Protein AF-A0A6B3GRB3-F1 (afdb_monomer_lite)

Sequence (97 aa):
DLRDVLGVLRAEQPDRPAPPRPSYDRVPDLVDDARASGMDVTLTVDTTGEPPDAVGDVCYRVVREALTNAAKHAPGAPVRVTLDGAPGGALGVVVRN

Foldseek 3Di:
DVVVVVVPPPPPDPPDDDPPQQFLVCLVVLQVVLVVVPAQEDEAEAEPDGDPRVLRSVLSVVSNVLSVCCVVPVP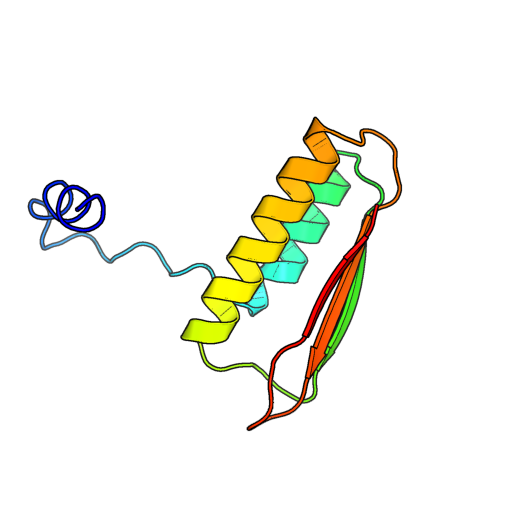PDHKYWYWHYYPPTHIDTDIDD

Radius of gyration: 15.94 Å; chains: 1; bounding box: 43×29×34 Å

Structure (mmCIF, N/CA/C/O backbone):
data_AF-A0A6B3GRB3-F1
#
_entry.id   AF-A0A6B3GRB3-F1
#
loop_
_atom_site.group_PDB
_atom_site.id
_atom_site.type_symbol
_atom_site.label_atom_id
_atom_site.label_alt_id
_atom_site.label_comp_id
_atom_site.label_asym_id
_atom_site.label_entity_id
_atom_site.label_seq_id
_atom_site.pdbx_PDB_ins_code
_atom_site.Cartn_x
_atom_site.Cartn_y
_atom_site.Cartn_z
_atom_site.occupancy
_atom_site.B_iso_or_equiv
_atom_site.auth_seq_id
_atom_site.auth_comp_id
_atom_site.auth_asym_id
_atom_site.auth_atom_id
_atom_site.pdbx_PDB_model_num
ATOM 1 N N . ASP A 1 1 ? 24.686 19.304 0.825 1.00 55.81 1 ASP A N 1
ATOM 2 C CA . ASP A 1 1 ? 24.601 19.334 2.296 1.00 55.81 1 ASP A CA 1
ATOM 3 C C . ASP A 1 1 ? 23.365 18.639 2.847 1.00 55.81 1 ASP A C 1
ATOM 5 O O . ASP A 1 1 ? 22.265 18.886 2.376 1.00 55.81 1 ASP A O 1
ATOM 9 N N . LEU A 1 2 ? 23.585 17.734 3.806 1.00 48.09 2 LEU A N 1
ATOM 10 C CA . LEU A 1 2 ? 22.703 16.699 4.391 1.00 48.09 2 LEU A CA 1
ATOM 11 C C . LEU A 1 2 ? 22.522 15.368 3.624 1.00 48.09 2 LEU A C 1
ATOM 13 O O . LEU A 1 2 ? 21.994 14.417 4.192 1.00 48.09 2 LEU A O 1
ATOM 17 N N . ARG A 1 3 ? 23.033 15.216 2.394 1.00 51.34 3 ARG A N 1
ATOM 18 C CA . ARG A 1 3 ? 23.159 13.881 1.756 1.00 51.34 3 ARG A CA 1
ATOM 19 C C . ARG A 1 3 ? 24.546 13.250 1.917 1.00 51.34 3 ARG A C 1
ATOM 21 O O . ARG A 1 3 ? 24.638 12.030 1.968 1.00 51.34 3 ARG A O 1
ATOM 28 N N . ASP A 1 4 ? 25.583 14.060 2.118 1.00 47.94 4 ASP A N 1
ATOM 29 C CA . ASP A 1 4 ? 26.972 13.583 2.205 1.00 47.94 4 ASP A CA 1
ATOM 30 C C . ASP A 1 4 ? 27.357 13.005 3.579 1.00 47.94 4 ASP A C 1
ATOM 32 O O . ASP A 1 4 ? 28.340 12.282 3.697 1.00 47.94 4 ASP A O 1
ATOM 36 N N . VAL A 1 5 ? 26.554 13.242 4.624 1.00 51.84 5 VAL A N 1
ATOM 37 C CA . VAL A 1 5 ? 26.866 12.791 5.997 1.00 51.84 5 VAL A CA 1
ATOM 38 C C . VAL A 1 5 ? 26.278 11.405 6.319 1.00 51.84 5 VAL A C 1
ATOM 40 O O . VAL A 1 5 ? 26.773 10.714 7.204 1.00 51.84 5 VAL A O 1
ATOM 43 N N . LEU A 1 6 ? 25.280 10.924 5.566 1.00 55.72 6 LEU A N 1
ATOM 44 C CA . LEU A 1 6 ? 24.676 9.599 5.796 1.00 55.72 6 LEU A CA 1
ATOM 45 C C . LEU A 1 6 ? 25.412 8.442 5.093 1.00 55.72 6 LEU A C 1
ATOM 47 O O . LEU A 1 6 ? 25.120 7.280 5.368 1.00 55.72 6 LEU A O 1
ATOM 51 N N . GLY A 1 7 ? 26.386 8.734 4.224 1.00 50.38 7 GLY A N 1
ATOM 52 C CA . GLY A 1 7 ? 27.209 7.718 3.555 1.00 50.38 7 GLY A CA 1
ATOM 53 C C . GLY A 1 7 ? 28.365 7.165 4.401 1.00 50.38 7 GLY A C 1
ATOM 54 O O . GLY A 1 7 ? 28.899 6.107 4.080 1.00 50.38 7 GLY A O 1
ATOM 55 N N . VAL A 1 8 ? 28.743 7.842 5.491 1.00 49.72 8 VAL A N 1
ATOM 56 C CA . VAL A 1 8 ? 30.019 7.595 6.197 1.00 49.72 8 VAL A CA 1
ATOM 57 C C . VAL A 1 8 ? 29.916 6.549 7.322 1.00 49.72 8 VAL A C 1
ATOM 59 O O . VAL A 1 8 ? 30.933 6.056 7.791 1.00 49.72 8 VAL A O 1
ATOM 62 N N . LEU A 1 9 ? 28.716 6.102 7.710 1.00 49.19 9 LEU A N 1
ATOM 63 C CA . LEU A 1 9 ? 28.547 5.089 8.773 1.00 49.19 9 LEU A CA 1
ATOM 64 C C . LEU A 1 9 ? 28.289 3.657 8.275 1.00 49.19 9 LEU A C 1
ATOM 66 O O . LEU A 1 9 ? 27.982 2.780 9.079 1.00 49.19 9 LEU A O 1
ATOM 70 N N . ARG A 1 10 ? 28.410 3.378 6.969 1.00 50.56 10 ARG A N 1
ATOM 71 C CA . ARG A 1 10 ? 28.196 2.019 6.422 1.00 50.56 10 ARG A CA 1
ATOM 72 C C . ARG A 1 10 ? 29.434 1.387 5.785 1.00 50.56 10 ARG A C 1
ATOM 74 O O . ARG A 1 10 ? 29.305 0.397 5.072 1.00 50.56 10 ARG A O 1
ATOM 81 N N . ALA A 1 11 ? 30.613 1.948 6.036 1.00 45.91 11 ALA A N 1
ATOM 82 C CA . ALA A 1 11 ? 31.856 1.528 5.395 1.00 45.91 11 ALA A CA 1
ATOM 83 C C . ALA A 1 11 ? 32.632 0.418 6.135 1.00 45.91 11 ALA A C 1
ATOM 85 O O . ALA A 1 11 ? 33.732 0.096 5.708 1.00 45.91 11 ALA A O 1
ATOM 86 N N . GLU A 1 12 ? 32.096 -0.199 7.199 1.00 46.47 12 GLU A N 1
ATOM 87 C CA . GLU A 1 12 ? 32.882 -1.149 8.014 1.00 46.47 12 GLU A CA 1
ATOM 88 C C . GLU A 1 12 ? 32.237 -2.524 8.258 1.00 46.47 12 GLU A C 1
ATOM 90 O O . GLU A 1 12 ? 32.395 -3.070 9.341 1.00 46.47 12 GLU A O 1
ATOM 95 N N . GLN A 1 13 ? 31.550 -3.130 7.276 1.00 52.72 13 GLN A N 1
ATOM 96 C CA . GLN A 1 13 ? 31.389 -4.604 7.215 1.00 52.72 13 GLN A CA 1
ATOM 97 C C . GLN A 1 13 ? 31.289 -5.086 5.752 1.00 52.72 13 GLN A C 1
ATOM 99 O O . GLN A 1 13 ? 30.180 -5.183 5.225 1.00 52.72 13 GLN A O 1
ATOM 104 N N . PRO A 1 14 ? 32.416 -5.396 5.084 1.00 54.19 14 PRO A N 1
ATOM 105 C CA . PRO A 1 14 ? 32.433 -5.843 3.685 1.00 54.19 14 PRO A CA 1
ATOM 106 C C . PRO A 1 14 ? 31.741 -7.195 3.427 1.00 54.19 14 PRO A C 1
ATOM 108 O O . PRO A 1 14 ? 31.399 -7.479 2.285 1.00 54.19 14 PRO A O 1
ATOM 111 N N . ASP A 1 15 ? 31.500 -8.002 4.469 1.00 60.22 15 ASP A N 1
ATOM 112 C CA . ASP A 1 15 ? 31.032 -9.396 4.349 1.00 60.22 15 ASP A CA 1
ATOM 113 C C . ASP A 1 15 ? 29.580 -9.640 4.785 1.00 60.22 15 ASP A C 1
ATOM 115 O O . ASP A 1 15 ? 29.123 -10.785 4.825 1.00 60.22 15 ASP A O 1
ATOM 119 N N . ARG A 1 16 ? 28.808 -8.594 5.108 1.00 56.19 16 ARG A N 1
ATOM 120 C CA . ARG A 1 16 ? 27.373 -8.773 5.360 1.00 56.19 16 ARG A CA 1
ATOM 121 C C . ARG A 1 16 ? 26.607 -8.504 4.067 1.00 56.19 16 ARG A C 1
ATOM 123 O O . ARG A 1 16 ? 26.652 -7.365 3.595 1.00 56.19 16 ARG A O 1
ATOM 130 N N . PRO A 1 17 ? 25.866 -9.486 3.512 1.00 55.50 17 PRO A N 1
ATOM 131 C CA . PRO A 1 17 ? 24.937 -9.210 2.426 1.00 55.50 17 PRO A CA 1
ATOM 132 C C . PRO A 1 17 ? 24.070 -8.024 2.838 1.00 55.50 17 PRO A C 1
ATOM 134 O O . PRO A 1 17 ? 23.548 -8.001 3.962 1.00 55.50 17 PRO A O 1
ATOM 137 N N . ALA A 1 18 ? 23.953 -7.017 1.968 1.00 59.97 18 ALA A N 1
ATOM 138 C CA . ALA A 1 18 ? 22.995 -5.948 2.201 1.00 59.97 18 ALA A CA 1
ATOM 139 C C . ALA A 1 18 ? 21.637 -6.609 2.495 1.00 59.97 18 ALA A C 1
ATOM 141 O O . ALA A 1 18 ? 21.277 -7.557 1.790 1.00 59.97 18 ALA A O 1
ATOM 142 N N . PRO A 1 19 ? 20.912 -6.184 3.548 1.00 58.34 19 PRO A N 1
ATOM 143 C CA . PRO A 1 19 ? 19.609 -6.765 3.835 1.00 58.34 19 PRO A CA 1
ATOM 144 C C . PRO A 1 19 ? 18.747 -6.688 2.568 1.00 58.34 19 PRO A C 1
ATOM 146 O O . PRO A 1 19 ? 18.876 -5.697 1.834 1.00 58.34 19 PRO A O 1
ATOM 149 N N . PRO A 1 20 ? 17.920 -7.717 2.290 1.00 61.22 20 PRO A N 1
ATOM 150 C CA . PRO A 1 20 ? 17.077 -7.738 1.103 1.00 61.22 20 PRO A CA 1
ATOM 151 C C . PRO A 1 20 ? 16.330 -6.410 1.016 1.00 61.22 20 PRO A C 1
ATOM 153 O O . PRO A 1 20 ? 15.771 -5.930 2.010 1.00 61.22 20 PRO A O 1
ATOM 156 N N . ARG A 1 21 ? 16.436 -5.756 -0.143 1.00 64.62 21 ARG A N 1
ATOM 157 C CA . ARG A 1 21 ? 15.808 -4.454 -0.346 1.00 64.62 21 ARG A CA 1
ATOM 158 C C . ARG A 1 21 ? 14.297 -4.647 -0.249 1.00 64.62 21 ARG A C 1
ATOM 160 O O . ARG A 1 21 ? 13.792 -5.630 -0.781 1.00 64.62 21 ARG A O 1
ATOM 167 N N . PRO A 1 22 ? 13.590 -3.775 0.478 1.00 71.44 22 PRO A N 1
ATOM 168 C CA . PRO A 1 22 ? 12.151 -3.889 0.578 1.00 71.44 22 PRO A CA 1
ATOM 169 C C . PRO A 1 22 ? 11.516 -3.575 -0.775 1.00 71.44 22 PRO A C 1
ATOM 171 O O . PRO A 1 22 ? 11.619 -2.450 -1.251 1.00 71.44 22 PRO A O 1
ATOM 174 N N . SER A 1 23 ? 10.864 -4.572 -1.354 1.00 83.94 23 SER A N 1
ATOM 175 C CA . SER A 1 23 ? 10.383 -4.576 -2.729 1.00 83.94 23 SER A CA 1
ATOM 176 C C . SER A 1 23 ? 8.856 -4.461 -2.814 1.00 83.94 23 SER A C 1
ATOM 178 O O . SER A 1 23 ? 8.131 -4.557 -1.821 1.00 83.94 23 SER A O 1
ATOM 180 N N . TYR A 1 24 ? 8.363 -4.191 -4.023 1.00 91.56 24 TYR A N 1
ATOM 181 C CA . TYR A 1 24 ? 6.943 -3.978 -4.321 1.00 91.56 24 TYR A CA 1
ATOM 182 C C . TYR A 1 24 ? 6.037 -5.149 -3.892 1.00 91.56 24 TYR A C 1
ATOM 184 O O . TYR A 1 24 ? 4.963 -4.929 -3.332 1.00 91.56 24 TYR A O 1
ATOM 192 N N . ASP A 1 25 ? 6.498 -6.383 -4.084 1.00 91.12 25 ASP A N 1
ATOM 193 C CA . ASP A 1 25 ? 5.843 -7.639 -3.686 1.00 91.12 25 ASP A CA 1
ATOM 194 C C . ASP A 1 25 ? 5.595 -7.759 -2.172 1.00 91.12 25 ASP A C 1
ATOM 196 O O . ASP A 1 25 ? 4.772 -8.564 -1.747 1.00 91.12 25 ASP A O 1
ATOM 200 N N . ARG A 1 26 ? 6.258 -6.935 -1.350 1.00 93.69 26 ARG A N 1
ATOM 201 C CA . ARG A 1 26 ? 6.090 -6.890 0.112 1.00 93.69 26 ARG A CA 1
ATOM 202 C C . ARG A 1 26 ? 5.028 -5.884 0.569 1.00 93.69 26 ARG A C 1
ATOM 204 O O . ARG A 1 26 ? 4.783 -5.757 1.767 1.00 93.69 26 ARG A O 1
ATOM 211 N N . VAL A 1 27 ? 4.400 -5.137 -0.343 1.00 95.75 27 VAL A N 1
ATOM 212 C CA . VAL A 1 27 ? 3.302 -4.218 0.013 1.00 95.75 27 VAL A CA 1
ATOM 213 C C . VAL A 1 27 ? 2.083 -4.945 0.610 1.00 95.75 27 VAL A C 1
ATOM 215 O O . VAL A 1 27 ? 1.547 -4.431 1.594 1.00 95.75 27 VAL A O 1
ATOM 218 N N . PRO A 1 28 ? 1.644 -6.116 0.104 1.00 96.19 28 PRO A N 1
ATOM 219 C CA . PRO A 1 28 ? 0.595 -6.904 0.752 1.00 96.19 28 PRO A CA 1
ATOM 220 C C . PRO A 1 28 ? 0.918 -7.234 2.214 1.00 96.19 28 PRO A C 1
ATOM 222 O O . PRO A 1 28 ? 0.079 -6.997 3.079 1.00 96.19 28 PRO A O 1
ATOM 225 N N . ASP A 1 29 ? 2.158 -7.640 2.506 1.00 96.44 29 ASP A N 1
ATOM 226 C CA . ASP A 1 29 ? 2.597 -7.955 3.871 1.00 96.44 29 ASP A CA 1
ATOM 227 C C . ASP A 1 29 ? 2.489 -6.740 4.808 1.00 96.44 29 ASP A C 1
ATOM 229 O O . ASP A 1 29 ? 2.016 -6.869 5.931 1.00 96.44 29 ASP A O 1
ATOM 233 N N . LEU A 1 30 ? 2.855 -5.534 4.347 1.00 96.19 30 LEU A N 1
ATOM 234 C CA . LEU A 1 30 ? 2.680 -4.305 5.140 1.00 96.19 30 LEU A CA 1
ATOM 235 C C . LEU A 1 30 ? 1.215 -4.042 5.499 1.00 96.19 30 LEU A C 1
ATOM 237 O O . LEU A 1 30 ? 0.914 -3.541 6.584 1.00 96.19 30 LEU A O 1
ATOM 241 N N . VAL A 1 31 ? 0.310 -4.316 4.560 1.00 98.00 31 VAL A N 1
ATOM 242 C CA . VAL A 1 31 ? -1.126 -4.127 4.764 1.00 98.00 31 VAL A CA 1
ATOM 243 C C . VAL A 1 31 ? -1.663 -5.177 5.733 1.00 98.00 31 VAL A C 1
ATOM 245 O O . VAL A 1 31 ? -2.464 -4.840 6.603 1.00 98.00 31 VAL A O 1
ATOM 248 N N . ASP A 1 32 ? -1.203 -6.419 5.626 1.00 98.25 32 ASP A N 1
ATOM 249 C CA . ASP A 1 32 ? -1.592 -7.496 6.534 1.00 98.25 32 ASP A CA 1
ATOM 250 C C . ASP A 1 32 ? -1.053 -7.276 7.952 1.00 98.25 32 ASP A C 1
ATOM 252 O O . ASP A 1 32 ? -1.808 -7.427 8.912 1.00 98.25 32 ASP A O 1
ATOM 256 N N . ASP A 1 33 ? 0.183 -6.794 8.100 1.00 97.88 33 ASP A N 1
ATOM 257 C CA . ASP A 1 33 ? 0.740 -6.372 9.390 1.00 97.88 33 ASP A CA 1
ATOM 258 C C . ASP A 1 33 ? -0.079 -5.223 10.006 1.00 97.88 33 ASP A C 1
ATOM 260 O O . ASP A 1 33 ? -0.407 -5.241 11.197 1.00 97.88 33 ASP A O 1
ATOM 264 N N . ALA A 1 34 ? -0.470 -4.230 9.198 1.00 97.88 34 ALA A N 1
ATOM 265 C CA . ALA A 1 34 ? -1.317 -3.129 9.653 1.00 97.88 34 ALA A CA 1
ATOM 266 C C . ALA A 1 34 ? -2.697 -3.627 10.119 1.00 97.88 34 ALA A C 1
ATOM 268 O O . ALA A 1 34 ? -3.172 -3.228 11.187 1.00 97.88 34 ALA A O 1
ATOM 269 N N . ARG A 1 35 ? -3.313 -4.558 9.382 1.00 98.31 35 ARG A N 1
ATOM 270 C CA . ARG A 1 35 ? -4.574 -5.206 9.781 1.00 98.31 35 ARG A CA 1
ATOM 271 C C . ARG A 1 35 ? -4.426 -6.005 11.068 1.00 98.31 35 ARG A C 1
ATOM 273 O O . ARG A 1 35 ? -5.258 -5.878 11.962 1.00 98.31 35 ARG A O 1
ATOM 280 N N . ALA A 1 36 ? -3.352 -6.781 11.194 1.00 98.19 36 ALA A N 1
ATOM 281 C CA . ALA A 1 36 ? -3.045 -7.543 12.401 1.00 98.19 36 ALA A CA 1
ATOM 282 C C . ALA A 1 36 ? -2.833 -6.630 13.621 1.00 98.19 36 ALA A C 1
ATOM 284 O O . ALA A 1 36 ? -3.145 -7.019 14.745 1.00 98.19 36 ALA A O 1
ATOM 285 N N . SER A 1 37 ? -2.371 -5.395 13.402 1.00 96.62 37 SER A N 1
ATOM 286 C CA . SER A 1 37 ? -2.264 -4.360 14.439 1.00 96.62 37 SER A CA 1
ATOM 287 C C . SER A 1 37 ? -3.589 -3.654 14.779 1.00 96.62 37 SER A C 1
ATOM 289 O O . SER A 1 37 ? -3.617 -2.795 15.659 1.00 96.62 37 SER A O 1
ATOM 291 N N . GLY A 1 38 ? -4.692 -4.025 14.120 1.00 97.50 38 GLY A N 1
ATOM 292 C CA . GLY A 1 38 ? -6.039 -3.516 14.389 1.00 97.50 38 GLY A CA 1
ATOM 293 C C . GLY A 1 38 ? -6.488 -2.358 13.496 1.00 97.50 38 GLY A C 1
ATOM 294 O O . GLY A 1 38 ? -7.540 -1.776 13.755 1.00 97.50 38 GLY A O 1
ATOM 295 N N . MET A 1 39 ? -5.728 -2.005 12.456 1.00 98.19 39 MET A N 1
ATOM 296 C CA . MET A 1 39 ? -6.163 -1.005 11.478 1.00 98.19 39 MET A CA 1
ATOM 297 C C . MET A 1 39 ? -7.172 -1.607 10.489 1.00 98.19 39 MET A C 1
ATOM 299 O O . MET A 1 39 ? -6.979 -2.715 9.991 1.00 98.19 39 MET A O 1
ATOM 303 N N . ASP A 1 40 ? -8.211 -0.851 10.131 1.00 98.12 40 ASP A N 1
ATOM 304 C CA . ASP A 1 40 ? -9.079 -1.185 8.997 1.00 98.12 40 ASP A CA 1
ATOM 305 C C . ASP A 1 40 ? -8.407 -0.710 7.703 1.00 98.12 40 ASP A C 1
ATOM 307 O O . ASP A 1 40 ? -8.419 0.480 7.390 1.00 98.12 40 ASP A O 1
ATOM 311 N N . VAL A 1 41 ? -7.745 -1.623 6.984 1.00 98.56 41 VAL A N 1
ATOM 312 C CA . VAL A 1 41 ? -7.001 -1.298 5.758 1.00 98.56 41 VAL A CA 1
ATOM 313 C C . VAL A 1 41 ? -7.500 -2.120 4.578 1.00 98.56 41 VAL A C 1
ATOM 315 O O . VAL A 1 41 ? -7.528 -3.353 4.612 1.00 98.56 41 VAL A O 1
ATOM 318 N N . THR A 1 42 ? -7.813 -1.447 3.475 1.00 98.50 42 THR A N 1
ATOM 319 C CA . THR A 1 42 ? -8.112 -2.076 2.182 1.00 98.50 42 THR A CA 1
ATOM 320 C C . THR A 1 42 ? -7.000 -1.784 1.181 1.00 98.50 42 THR A C 1
ATOM 322 O O . THR A 1 42 ? -6.640 -0.625 0.981 1.00 98.50 42 THR A O 1
ATOM 325 N N . LEU A 1 43 ? -6.493 -2.828 0.522 1.00 98.38 43 LEU A N 1
ATOM 326 C CA . LEU A 1 43 ? -5.540 -2.729 -0.583 1.00 98.38 43 LEU A CA 1
ATOM 327 C C . LEU A 1 43 ? -6.243 -3.060 -1.900 1.00 98.38 43 LEU A C 1
ATOM 329 O O . LEU A 1 43 ? -6.932 -4.073 -2.005 1.00 98.38 43 LEU A O 1
ATOM 333 N N . THR A 1 44 ? -6.044 -2.216 -2.904 1.00 98.19 44 THR A N 1
ATOM 334 C CA . THR A 1 44 ? -6.455 -2.449 -4.289 1.00 98.19 44 THR A CA 1
ATOM 335 C C . THR A 1 44 ? -5.223 -2.346 -5.176 1.00 98.19 44 THR A C 1
ATOM 337 O O . THR A 1 44 ? -4.502 -1.352 -5.112 1.00 98.19 44 THR A O 1
ATOM 340 N N . VAL A 1 45 ? -4.9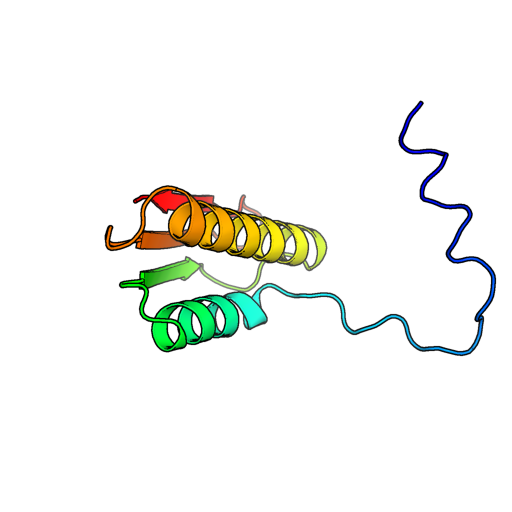77 -3.381 -5.976 1.00 96.31 45 VAL A N 1
ATOM 341 C CA . VAL A 1 45 ? -3.858 -3.439 -6.919 1.00 96.31 45 VAL A CA 1
ATOM 342 C C . VAL A 1 45 ? -4.437 -3.595 -8.314 1.00 96.31 45 VAL A C 1
ATOM 344 O O . VAL A 1 45 ? -5.058 -4.610 -8.614 1.00 96.31 45 VAL A O 1
ATOM 347 N N . ASP A 1 46 ? -4.246 -2.570 -9.132 1.00 95.25 46 ASP A N 1
ATOM 348 C CA . ASP A 1 46 ? -4.716 -2.467 -10.511 1.00 95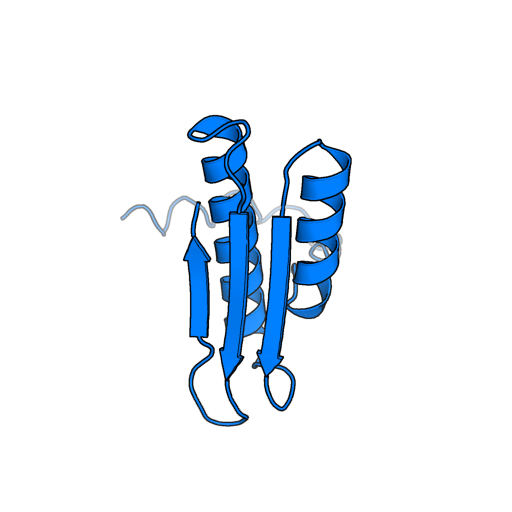.25 46 ASP A CA 1
ATOM 349 C C . ASP A 1 46 ? -3.515 -2.184 -11.431 1.00 95.25 46 ASP A C 1
ATOM 351 O O . ASP A 1 46 ? -3.447 -1.206 -12.181 1.00 95.25 46 ASP A O 1
ATOM 355 N N . THR A 1 47 ? -2.480 -3.016 -11.278 1.00 92.12 47 THR A N 1
ATOM 356 C CA . THR A 1 47 ? -1.247 -2.962 -12.064 1.00 92.12 47 THR A CA 1
ATOM 357 C C . THR A 1 47 ? -1.206 -4.098 -13.080 1.00 92.12 47 THR A C 1
ATOM 359 O O . THR A 1 47 ? -1.567 -5.238 -12.791 1.00 92.12 47 THR A O 1
ATOM 362 N N . THR A 1 48 ? -0.728 -3.811 -14.292 1.00 87.88 48 THR A N 1
ATOM 363 C CA . THR A 1 48 ? -0.540 -4.825 -15.349 1.00 87.88 48 THR A CA 1
ATOM 364 C C . THR A 1 48 ? 0.916 -5.288 -15.430 1.00 87.88 48 THR A C 1
ATOM 366 O O . THR A 1 48 ? 1.549 -5.229 -16.477 1.00 87.88 48 THR A O 1
ATOM 369 N N . GLY A 1 49 ? 1.468 -5.740 -14.304 1.00 83.88 49 GLY A N 1
ATOM 370 C CA . GLY A 1 49 ? 2.857 -6.195 -14.176 1.00 83.88 49 GLY A CA 1
ATOM 371 C C . GLY A 1 49 ? 3.590 -5.519 -13.021 1.00 83.88 49 GLY A C 1
ATOM 372 O O . GLY A 1 49 ? 3.049 -4.635 -12.356 1.00 83.88 49 GLY A O 1
ATOM 373 N N . GLU A 1 50 ? 4.829 -5.943 -12.780 1.00 85.19 50 GLU A N 1
ATOM 374 C CA . GLU A 1 50 ? 5.655 -5.371 -11.717 1.00 85.19 50 GLU A CA 1
ATOM 375 C C . GLU A 1 50 ? 6.390 -4.107 -12.189 1.00 85.19 50 GLU A C 1
ATOM 377 O O . GLU A 1 50 ? 6.900 -4.058 -13.316 1.00 85.19 50 GLU A O 1
ATOM 382 N N . PRO A 1 51 ? 6.453 -3.061 -11.346 1.00 90.31 51 PRO A N 1
ATOM 383 C CA . PRO A 1 51 ? 7.262 -1.887 -11.632 1.00 90.31 51 PRO A CA 1
ATOM 384 C C . PRO A 1 51 ? 8.761 -2.233 -11.552 1.00 90.31 51 PRO A C 1
ATOM 386 O O . PRO A 1 51 ? 9.135 -3.181 -10.866 1.00 90.31 51 PRO A O 1
ATOM 389 N N . PRO A 1 52 ? 9.651 -1.432 -12.167 1.00 91.00 52 PRO A N 1
ATOM 390 C CA . PRO A 1 52 ? 11.090 -1.569 -11.946 1.00 91.00 52 PRO A CA 1
ATOM 391 C C . PRO A 1 52 ? 11.447 -1.487 -10.455 1.00 91.00 52 PRO A C 1
ATOM 393 O O . PRO A 1 52 ? 10.869 -0.661 -9.745 1.00 91.00 52 PRO A O 1
ATOM 396 N N . ASP A 1 53 ? 12.452 -2.244 -10.004 1.00 90.12 53 ASP A N 1
ATOM 397 C CA . ASP A 1 53 ? 12.855 -2.347 -8.589 1.00 90.12 53 ASP A CA 1
ATOM 398 C C . ASP A 1 53 ? 12.949 -0.993 -7.880 1.00 90.12 53 ASP A C 1
ATOM 400 O O . ASP A 1 53 ? 12.374 -0.795 -6.817 1.00 90.12 53 ASP A O 1
ATOM 404 N N . ALA A 1 54 ? 13.606 -0.007 -8.499 1.00 90.62 54 ALA A N 1
ATOM 405 C CA . ALA A 1 54 ? 13.766 1.322 -7.908 1.00 90.62 54 ALA A CA 1
ATOM 406 C C . ALA A 1 54 ? 12.425 2.040 -7.655 1.00 90.62 54 ALA A C 1
ATOM 408 O O . ALA A 1 54 ? 12.294 2.792 -6.689 1.00 90.62 54 ALA A O 1
ATOM 409 N N . VAL A 1 55 ? 11.429 1.819 -8.516 1.00 92.75 55 VAL A N 1
ATOM 410 C CA . VAL A 1 55 ? 10.069 2.353 -8.357 1.00 92.75 55 VAL A CA 1
ATOM 411 C C . VAL A 1 55 ? 9.312 1.545 -7.301 1.00 92.75 55 VAL A C 1
ATOM 413 O O . VAL A 1 55 ? 8.639 2.132 -6.453 1.00 92.75 55 VAL A O 1
ATOM 416 N N . GLY A 1 56 ? 9.474 0.220 -7.303 1.00 93.00 56 GLY A N 1
ATOM 417 C CA . GLY A 1 56 ? 8.921 -0.677 -6.291 1.00 93.00 56 GLY A CA 1
ATOM 418 C C . GLY A 1 56 ? 9.398 -0.357 -4.871 1.00 93.00 56 GLY A C 1
ATOM 419 O O . GLY A 1 56 ? 8.576 -0.219 -3.965 1.00 93.00 56 GLY A O 1
ATOM 420 N N . ASP A 1 57 ? 10.699 -0.123 -4.694 1.00 92.69 57 ASP A N 1
ATOM 421 C CA . ASP A 1 57 ? 11.325 0.282 -3.430 1.00 92.69 57 ASP A CA 1
ATOM 422 C C . ASP A 1 57 ? 10.713 1.591 -2.894 1.00 92.69 57 ASP A C 1
ATOM 424 O O . ASP A 1 57 ? 10.466 1.756 -1.692 1.00 92.69 57 ASP A O 1
ATOM 428 N N . VAL A 1 58 ? 10.462 2.556 -3.786 1.00 94.44 58 VAL A N 1
ATOM 429 C CA . VAL A 1 58 ? 9.822 3.829 -3.426 1.00 94.44 58 VAL A CA 1
ATOM 430 C C . VAL A 1 58 ? 8.359 3.608 -3.052 1.00 94.44 58 VAL A C 1
ATOM 432 O O . VAL A 1 58 ? 7.933 4.118 -2.017 1.00 94.44 58 VAL A O 1
ATOM 435 N N . CYS A 1 59 ? 7.614 2.819 -3.829 1.00 95.69 59 CYS A N 1
ATOM 436 C CA . CYS A 1 59 ? 6.228 2.458 -3.533 1.00 95.69 59 CYS A CA 1
ATOM 437 C C . CYS A 1 59 ? 6.098 1.827 -2.145 1.00 95.69 59 CYS A C 1
ATOM 439 O O . CYS A 1 59 ? 5.318 2.307 -1.321 1.00 95.69 59 CYS A O 1
ATOM 441 N N . TYR A 1 60 ? 6.918 0.816 -1.850 1.00 95.56 60 TYR A N 1
ATOM 442 C CA . TYR A 1 60 ? 6.936 0.159 -0.547 1.00 95.56 60 TYR A CA 1
ATOM 443 C C . TYR A 1 60 ? 7.147 1.166 0.588 1.00 95.56 60 TYR A C 1
ATOM 445 O O . TYR A 1 60 ? 6.410 1.182 1.576 1.00 95.56 60 TYR A O 1
ATOM 453 N N . ARG A 1 61 ? 8.141 2.053 0.446 1.00 95.94 61 ARG A N 1
ATOM 454 C CA . ARG A 1 61 ? 8.442 3.068 1.464 1.00 95.94 61 ARG A CA 1
ATOM 455 C C . ARG A 1 61 ? 7.304 4.067 1.651 1.00 95.94 61 ARG A C 1
ATOM 457 O O . ARG A 1 61 ? 7.031 4.433 2.792 1.00 95.94 61 ARG A O 1
ATOM 464 N N . VAL A 1 62 ? 6.660 4.498 0.565 1.00 96.62 62 VAL A N 1
ATOM 465 C CA . VAL A 1 62 ? 5.513 5.417 0.610 1.00 96.62 62 VAL A CA 1
ATOM 466 C C . VAL A 1 62 ? 4.345 4.772 1.346 1.00 96.62 62 VAL A C 1
ATOM 468 O O . VAL A 1 62 ? 3.812 5.379 2.272 1.00 96.62 62 VAL A O 1
ATOM 471 N N . VAL A 1 63 ? 3.988 3.532 1.000 1.00 97.81 63 VAL A N 1
ATOM 472 C CA . VAL A 1 63 ? 2.889 2.814 1.661 1.00 97.81 63 VAL A CA 1
ATOM 473 C C . VAL A 1 63 ? 3.195 2.597 3.142 1.00 97.81 63 VAL A C 1
ATOM 475 O O . VAL A 1 63 ? 2.358 2.907 3.988 1.00 97.81 63 VAL A O 1
ATOM 478 N N . ARG A 1 64 ? 4.410 2.151 3.485 1.00 97.31 64 ARG A N 1
ATOM 479 C CA . ARG A 1 64 ? 4.822 1.950 4.883 1.00 97.31 64 ARG A CA 1
ATOM 480 C C . ARG A 1 64 ? 4.702 3.224 5.719 1.00 97.31 64 ARG A C 1
ATOM 482 O O . ARG A 1 64 ? 4.184 3.186 6.835 1.00 97.31 64 ARG A O 1
ATOM 489 N N . GLU A 1 65 ? 5.212 4.339 5.204 1.00 98.00 65 GLU A N 1
ATOM 490 C CA . GLU A 1 65 ? 5.163 5.625 5.902 1.00 98.00 65 GLU A CA 1
ATOM 491 C C . GLU A 1 65 ? 3.720 6.121 6.042 1.00 98.00 65 GLU A C 1
ATOM 493 O O . GLU A 1 65 ? 3.321 6.568 7.115 1.00 98.00 65 GLU A O 1
ATOM 498 N N . ALA A 1 66 ? 2.905 5.973 4.996 1.00 98.06 66 ALA A N 1
ATOM 499 C CA . ALA A 1 66 ? 1.502 6.363 5.033 1.00 98.06 66 ALA A CA 1
ATOM 500 C C . ALA A 1 66 ? 0.695 5.545 6.057 1.00 98.06 66 ALA A C 1
ATOM 502 O O . ALA A 1 66 ? -0.052 6.132 6.836 1.00 98.06 66 ALA A O 1
ATOM 503 N N . LEU A 1 67 ? 0.894 4.222 6.128 1.00 97.88 67 LEU A N 1
ATOM 504 C CA . LEU A 1 67 ? 0.271 3.367 7.148 1.00 97.88 67 LEU A CA 1
ATOM 505 C C . LEU A 1 67 ? 0.734 3.746 8.559 1.0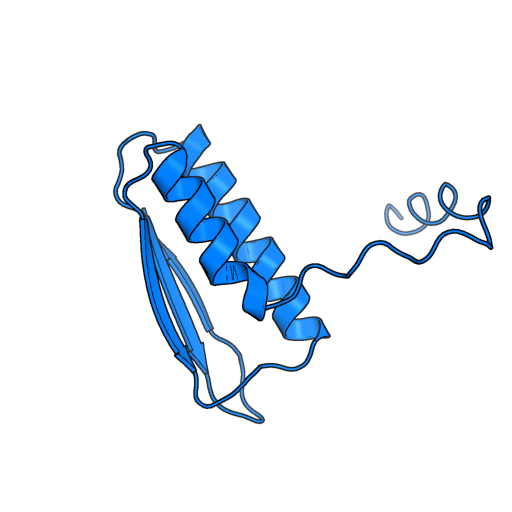0 97.88 67 LEU A C 1
ATOM 507 O O . LEU A 1 67 ? -0.081 3.859 9.472 1.00 97.88 67 LEU A O 1
ATOM 511 N N . THR A 1 68 ? 2.030 4.021 8.726 1.00 97.94 68 THR A N 1
ATOM 512 C CA . THR A 1 68 ? 2.586 4.493 10.002 1.00 97.94 68 THR A CA 1
ATOM 513 C C . THR A 1 68 ? 1.939 5.811 10.435 1.00 97.94 68 THR A C 1
ATOM 515 O O . THR A 1 68 ? 1.603 5.985 11.607 1.00 97.94 68 THR A O 1
ATOM 518 N N . ASN A 1 69 ? 1.745 6.740 9.501 1.00 98.19 69 ASN A N 1
ATOM 519 C CA . ASN A 1 69 ? 1.127 8.032 9.776 1.00 98.19 69 ASN A CA 1
ATOM 520 C C . ASN A 1 69 ? -0.368 7.905 10.063 1.00 98.19 69 ASN A C 1
ATOM 522 O O . ASN A 1 69 ? -0.842 8.526 11.010 1.00 98.19 69 ASN A O 1
ATOM 526 N N . ALA A 1 70 ? -1.094 7.058 9.335 1.00 97.94 70 ALA A N 1
ATOM 527 C CA . ALA A 1 70 ? -2.496 6.777 9.625 1.00 97.94 70 ALA A CA 1
ATOM 528 C C . ALA A 1 70 ? -2.669 6.161 11.024 1.00 97.94 70 ALA A C 1
ATOM 530 O O . ALA A 1 70 ? -3.490 6.641 11.800 1.00 97.94 70 ALA A O 1
ATOM 531 N N . ALA A 1 71 ? -1.830 5.189 11.403 1.00 96.88 71 ALA A N 1
ATOM 532 C CA . ALA A 1 71 ? -1.853 4.596 12.742 1.00 96.88 71 ALA A CA 1
ATOM 533 C C . ALA A 1 71 ? -1.619 5.633 13.854 1.00 96.88 71 ALA A C 1
ATOM 535 O O . ALA A 1 71 ? -2.268 5.595 14.898 1.00 96.88 71 ALA A O 1
ATOM 536 N N . LYS A 1 72 ? -0.691 6.574 13.632 1.00 97.56 72 LYS A N 1
ATOM 537 C CA . LYS A 1 72 ? -0.346 7.620 14.607 1.00 97.56 72 LYS A CA 1
ATOM 538 C C . LYS A 1 72 ? -1.377 8.741 14.686 1.00 97.56 72 LYS A C 1
ATOM 540 O O . LYS A 1 72 ? -1.603 9.276 15.767 1.00 97.56 72 LYS A O 1
ATOM 545 N N . HIS A 1 73 ? -1.928 9.154 13.548 1.00 97.44 73 HIS A N 1
ATOM 546 C CA . HIS A 1 73 ? -2.639 10.429 13.423 1.00 97.44 73 HIS A CA 1
ATOM 547 C C . HIS A 1 73 ? -4.132 10.285 13.123 1.00 97.44 73 HIS A C 1
ATOM 549 O O . HIS A 1 73 ? -4.877 11.234 13.355 1.00 97.44 73 HIS A O 1
ATOM 555 N N . ALA A 1 74 ? -4.581 9.121 12.658 1.00 95.12 74 ALA A N 1
ATOM 556 C CA . ALA A 1 74 ? -5.985 8.823 12.389 1.00 95.12 74 ALA A CA 1
ATOM 557 C C . ALA A 1 74 ? -6.384 7.436 12.937 1.00 95.12 74 ALA A C 1
ATOM 559 O O . ALA A 1 74 ? -6.874 6.586 12.189 1.00 95.12 74 ALA A O 1
ATOM 560 N N . PRO A 1 75 ? -6.164 7.166 14.240 1.00 93.94 75 PRO A N 1
ATOM 561 C CA . PRO A 1 75 ? -6.493 5.873 14.829 1.00 93.94 75 PRO A CA 1
ATOM 562 C C . PRO A 1 75 ? -7.988 5.560 14.668 1.00 93.94 75 PRO A C 1
ATOM 564 O O . PRO A 1 75 ? -8.845 6.378 14.999 1.00 93.94 75 PRO A O 1
ATOM 567 N N . GLY A 1 76 ? -8.295 4.364 14.161 1.00 93.56 76 GLY A N 1
ATOM 568 C CA . GLY A 1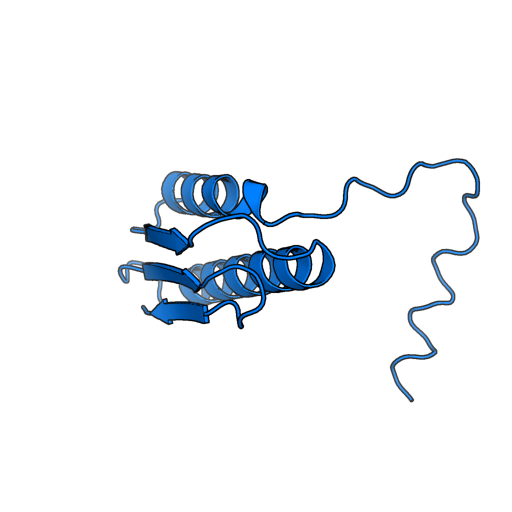 76 ? -9.664 3.900 13.911 1.00 93.56 76 GLY A CA 1
ATOM 569 C C . GLY A 1 76 ? -10.292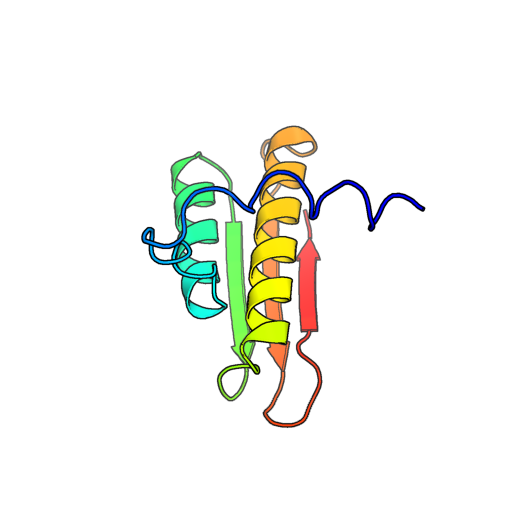 4.379 12.597 1.00 93.56 76 GLY A C 1
ATOM 570 O O . GLY A 1 76 ? -11.383 3.920 12.266 1.00 93.56 76 GLY A O 1
ATOM 571 N N . ALA A 1 77 ? -9.634 5.261 11.836 1.00 97.06 77 ALA A N 1
ATOM 572 C CA . ALA A 1 77 ? -10.103 5.641 10.506 1.00 97.06 77 ALA A CA 1
ATOM 573 C C . ALA A 1 77 ? -9.789 4.535 9.475 1.00 97.06 77 ALA A C 1
ATOM 575 O O . ALA A 1 77 ? -8.690 3.970 9.512 1.00 97.06 77 ALA A O 1
ATOM 576 N N . PRO A 1 78 ? -10.712 4.228 8.545 1.00 97.88 78 PRO A N 1
ATOM 577 C CA . PRO A 1 78 ? -10.461 3.252 7.494 1.00 97.88 78 PRO A CA 1
ATOM 578 C C . PRO A 1 78 ? -9.434 3.790 6.495 1.00 97.88 78 PRO A C 1
ATOM 580 O O . PRO A 1 78 ? -9.604 4.872 5.935 1.00 97.88 78 PRO A O 1
ATOM 583 N N . VAL A 1 79 ? -8.392 3.009 6.222 1.00 98.44 79 VAL A N 1
ATOM 584 C CA . VAL A 1 79 ? -7.331 3.357 5.277 1.00 98.44 79 VAL A CA 1
ATOM 585 C C . VAL A 1 79 ? -7.522 2.599 3.968 1.00 98.44 79 VAL A C 1
ATOM 587 O O . VAL A 1 79 ? -7.644 1.375 3.941 1.00 98.44 79 VAL A O 1
ATOM 590 N N . ARG A 1 80 ? -7.493 3.307 2.841 1.00 98.56 80 ARG A N 1
ATOM 591 C CA . ARG A 1 80 ? -7.490 2.707 1.503 1.00 98.56 80 ARG A CA 1
ATOM 592 C C . ARG A 1 80 ? -6.165 2.970 0.808 1.00 98.56 80 ARG A C 1
ATOM 594 O O . ARG A 1 80 ? -5.803 4.126 0.610 1.00 98.56 80 ARG A O 1
ATOM 601 N N . VAL A 1 81 ? -5.497 1.900 0.388 1.00 98.44 81 VAL A N 1
ATOM 602 C CA . VAL A 1 81 ? -4.289 1.919 -0.442 1.00 98.44 81 VAL A CA 1
ATOM 603 C C . VAL A 1 81 ? -4.663 1.450 -1.844 1.00 98.44 81 VAL A C 1
ATOM 605 O O . VAL A 1 81 ? -5.244 0.380 -2.007 1.00 98.44 81 VAL A O 1
ATOM 608 N N . THR A 1 82 ? -4.364 2.253 -2.861 1.00 98.38 82 THR A N 1
ATOM 609 C CA . THR A 1 82 ? -4.559 1.907 -4.276 1.00 98.38 82 THR A CA 1
ATOM 610 C C . THR A 1 82 ? -3.228 2.013 -5.002 1.00 98.38 82 THR A C 1
ATOM 612 O O . THR A 1 82 ? -2.555 3.040 -4.892 1.00 98.38 82 THR A O 1
ATOM 615 N N . LEU A 1 83 ? -2.857 0.945 -5.704 1.00 97.50 83 LEU A N 1
ATOM 616 C CA . LEU A 1 83 ? -1.705 0.888 -6.597 1.00 97.50 83 LEU A CA 1
ATOM 617 C C . LEU A 1 83 ? -2.226 0.677 -8.013 1.00 97.50 83 LEU A C 1
ATOM 619 O O . LEU A 1 83 ? -2.960 -0.282 -8.234 1.00 97.50 83 LEU A O 1
ATOM 623 N N . ASP A 1 84 ? -1.845 1.527 -8.955 1.00 96.81 84 ASP A N 1
ATOM 624 C CA . ASP A 1 84 ? -2.287 1.434 -10.347 1.00 96.81 84 ASP A CA 1
ATOM 625 C C . ASP A 1 84 ? -1.135 1.726 -11.310 1.00 96.81 84 ASP A C 1
ATOM 627 O O . ASP A 1 84 ? -0.206 2.463 -10.983 1.00 96.81 84 ASP A O 1
ATOM 631 N N . GLY A 1 85 ? -1.139 1.103 -12.487 1.00 93.62 85 GLY A N 1
ATOM 632 C CA . GLY A 1 85 ? -0.089 1.349 -13.473 1.00 93.62 85 GLY A CA 1
ATOM 633 C C . GLY A 1 85 ? 0.072 0.263 -14.526 1.00 93.62 85 GLY A C 1
ATOM 634 O O . GLY A 1 85 ? -0.480 -0.834 -14.444 1.00 93.62 85 GLY A O 1
ATOM 635 N N . ALA A 1 86 ? 0.871 0.577 -15.539 1.00 91.50 86 ALA A N 1
ATOM 636 C CA . ALA A 1 86 ? 1.169 -0.332 -16.636 1.00 91.50 86 ALA A CA 1
ATOM 637 C C . ALA A 1 86 ? 2.669 -0.327 -16.973 1.00 91.50 86 ALA A C 1
ATOM 639 O O . ALA A 1 86 ? 3.350 0.672 -16.707 1.00 91.50 86 ALA A O 1
ATOM 640 N N . PRO A 1 87 ? 3.200 -1.406 -17.577 1.00 88.75 87 PRO A N 1
ATOM 641 C CA . PRO A 1 87 ? 4.595 -1.485 -17.989 1.00 88.75 87 PRO A CA 1
ATOM 642 C C . PRO A 1 87 ? 4.986 -0.315 -18.895 1.00 88.75 87 PRO A C 1
ATOM 644 O O . PRO A 1 87 ? 4.256 0.050 -19.815 1.00 88.75 87 PRO A O 1
ATOM 647 N N . GLY A 1 88 ? 6.146 0.286 -18.625 1.00 88.38 88 GLY A N 1
ATOM 648 C CA . GLY A 1 88 ? 6.629 1.472 -19.343 1.00 88.38 88 GLY A CA 1
ATOM 649 C C . GLY A 1 88 ? 5.933 2.789 -18.965 1.00 88.38 88 GLY A C 1
ATOM 650 O O . GLY A 1 88 ? 6.331 3.838 -19.466 1.00 88.38 88 GLY A O 1
ATOM 651 N N . GLY A 1 89 ? 4.926 2.750 -18.086 1.00 90.50 89 GLY A N 1
ATOM 652 C CA . GLY A 1 89 ? 4.240 3.917 -17.535 1.00 90.50 89 GLY A CA 1
ATOM 653 C C . GLY A 1 89 ? 4.705 4.295 -16.125 1.00 90.50 89 GLY A C 1
ATOM 654 O O . GLY A 1 89 ? 5.682 3.766 -15.593 1.00 90.50 89 GLY A O 1
ATOM 655 N N . ALA A 1 90 ? 3.983 5.235 -15.513 1.00 92.81 90 ALA A N 1
ATOM 656 C CA . ALA A 1 90 ? 4.155 5.580 -14.105 1.00 92.81 90 ALA A CA 1
ATOM 657 C C . ALA A 1 90 ? 3.387 4.601 -13.201 1.00 92.81 90 ALA A C 1
ATOM 659 O O . ALA A 1 90 ? 2.348 4.072 -13.596 1.00 92.81 90 ALA A O 1
ATOM 660 N N . LEU A 1 91 ? 3.886 4.407 -11.979 1.00 96.12 91 LEU A N 1
ATOM 661 C CA . LEU A 1 91 ? 3.164 3.729 -10.904 1.00 96.12 91 LEU A CA 1
ATOM 662 C C . LEU A 1 91 ? 2.425 4.776 -10.059 1.00 96.12 91 LEU A C 1
ATOM 664 O O . LEU A 1 91 ? 3.060 5.624 -9.426 1.00 96.12 91 LEU A O 1
ATOM 668 N N . GLY A 1 92 ? 1.099 4.709 -10.052 1.00 96.69 92 GLY A N 1
ATOM 669 C CA . GLY A 1 92 ? 0.227 5.444 -9.148 1.00 96.69 92 GLY A CA 1
ATOM 670 C C . GLY A 1 92 ? 0.206 4.800 -7.763 1.00 96.69 92 GLY A C 1
ATOM 671 O O . GLY A 1 92 ? 0.091 3.583 -7.628 1.00 96.69 92 GLY A O 1
ATOM 672 N N . VAL A 1 93 ? 0.341 5.625 -6.721 1.00 97.81 93 VAL A N 1
ATOM 673 C CA . VAL A 1 93 ? 0.205 5.212 -5.317 1.00 97.81 93 VAL A CA 1
ATOM 674 C C . VAL A 1 93 ? -0.693 6.219 -4.613 1.00 97.81 93 VAL A C 1
ATOM 676 O O . VAL A 1 93 ? -0.327 7.385 -4.456 1.00 97.81 93 VAL A O 1
ATOM 679 N N . VAL A 1 94 ? -1.872 5.777 -4.179 1.00 98.00 94 VAL A N 1
ATOM 680 C CA . VAL A 1 94 ? -2.848 6.615 -3.472 1.00 98.00 94 VAL A CA 1
ATOM 681 C C . VAL A 1 94 ? -3.162 5.995 -2.118 1.00 98.00 94 VAL A C 1
ATOM 683 O O . VAL A 1 94 ? -3.592 4.847 -2.045 1.00 98.00 94 VAL A O 1
ATOM 686 N N . VAL A 1 95 ? -2.991 6.773 -1.047 1.00 97.62 95 VAL A N 1
ATOM 687 C CA . VAL A 1 95 ? -3.389 6.394 0.316 1.00 97.62 95 VAL A CA 1
ATOM 688 C C . VAL A 1 95 ? -4.378 7.423 0.855 1.00 97.62 95 VAL A C 1
ATOM 690 O O . VAL A 1 95 ? -4.136 8.625 0.746 1.00 97.62 95 VAL A O 1
ATOM 693 N N . ARG A 1 96 ? -5.513 6.961 1.387 1.00 96.94 96 ARG A N 1
ATOM 694 C CA . ARG A 1 96 ? -6.593 7.801 1.935 1.00 96.94 96 ARG A CA 1
ATOM 695 C C . ARG A 1 96 ? -7.059 7.257 3.281 1.00 96.94 96 ARG A C 1
ATOM 697 O O . ARG A 1 96 ? -7.182 6.042 3.399 1.00 96.94 96 ARG A O 1
ATOM 704 N N . ASN A 1 97 ? -7.336 8.141 4.234 1.00 90.56 97 ASN A N 1
ATOM 705 C CA . ASN A 1 97 ? -7.836 7.858 5.581 1.00 90.56 97 ASN A CA 1
ATOM 706 C C . ASN A 1 97 ? -8.799 8.959 6.043 1.00 90.56 97 ASN A C 1
ATOM 708 O O . ASN A 1 97 ? -8.856 10.004 5.354 1.00 90.56 97 ASN A O 1
#

Secondary structure (DSSP, 8-state):
--SSSTTTTS-S-TTSPPPPPP-GGGHHHHHHHHHHTT--EEEEEEESSPPPHHHHHHHHHHHHHHHHHHHHHSTTPPEEEEEEE-TTSPEEEEEE-

pLDDT: mean 85.92, std 17.6, range [45.91, 98.56]